Protein AF-A0A356X3Q5-F1 (afdb_monomer)

pLDDT: mean 71.8, std 13.73, range [43.47, 89.0]

Sequence (52 aa):
MGHEIEDTSTAPSSEYMGTTYYFCCEDCKASFDENPANYAGNTGGHHSHHHH

Radius of gyration: 13.27 Å; Cα contacts (8 Å, |Δi|>4): 32; chains: 1; bounding box: 31×37×26 Å

Solvent-accessible surface area (backbone atoms only — not comparable to full-atom values): 3592 Å² total; per-residue (Å²): 136,85,83,75,81,87,58,72,89,76,33,39,65,51,78,55,99,90,42,80,44,79,25,96,36,64,70,56,40,53,56,33,73,77,44,42,69,68,57,67,68,55,74,70,76,91,77,84,82,78,84,131

Mean predicted aligned error: 10.53 Å

Secondary structure (DSSP, 8-state):
-------TTS--EEEETTEEEE-SSHHHHHHHHH-HHHHHTT-S--------

Foldseek 3Di:
DDDDLPPQPPFDWDQDPNDIGTHSDPVRVVVCVVPVCVVVVPVPDPPPPDDD

Nearest PDB structures (foldseek):
  3rng-assembly1_A  TM=8.867E-01  e=1.445E-01  Pseudomonas sp. OX1
  3n20-assembly1_A-1  TM=9.000E-01  e=1.667E-01  Pseudomonas sp. OX1
  3n1y-assembly1_A-1  TM=8.975E-01  e=1.667E-01  Pseudomonas sp. OX1
  3rnc-assembly1_A  TM=8.945E-01  e=2.560E-01  Pseudomonas sp. OX1
  6ifm-assembly1_D  TM=3.858E-01  e=9.817E+00  Salmonella enterica subsp. enterica serovar Typhimurium str. LT2

Structure (mmCIF, N/CA/C/O backbone):
data_AF-A0A356X3Q5-F1
#
_entry.id   AF-A0A356X3Q5-F1
#
loop_
_atom_site.group_PDB
_atom_site.id
_atom_site.type_symbol
_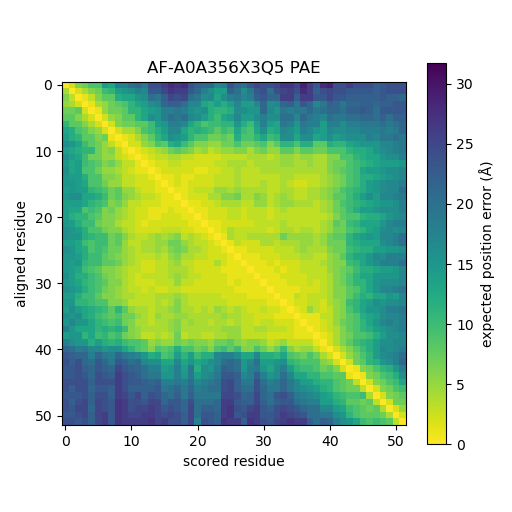ato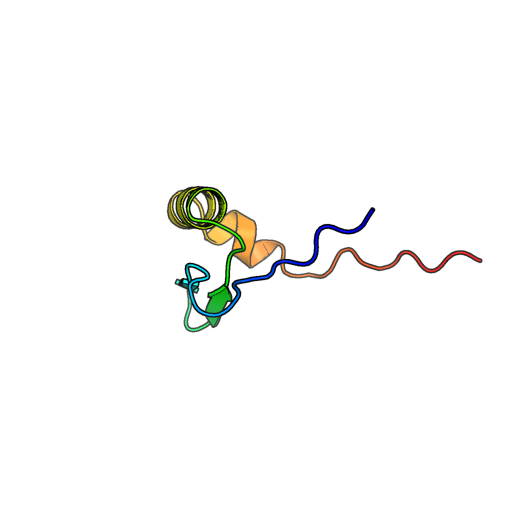m_site.label_atom_id
_atom_site.label_alt_id
_atom_site.label_comp_id
_atom_site.label_asym_id
_atom_site.label_entity_id
_atom_site.label_seq_id
_atom_site.pdbx_PDB_ins_code
_atom_site.Cartn_x
_atom_site.Cartn_y
_atom_site.Cartn_z
_atom_site.occupancy
_atom_site.B_iso_or_equiv
_atom_site.auth_seq_id
_atom_site.auth_comp_id
_atom_site.auth_asym_id
_atom_site.auth_atom_id
_atom_site.pdbx_PDB_model_num
ATOM 1 N N . MET A 1 1 ? 21.610 5.281 -15.797 1.00 43.47 1 MET A N 1
ATOM 2 C CA . MET A 1 1 ? 21.101 3.976 -16.255 1.00 43.47 1 MET A CA 1
ATOM 3 C C . MET A 1 1 ? 19.830 3.708 -15.464 1.00 43.47 1 MET A C 1
ATOM 5 O O . MET A 1 1 ? 19.929 3.303 -14.314 1.00 43.47 1 MET A O 1
ATOM 9 N N . GLY A 1 2 ? 18.672 4.110 -15.990 1.00 56.22 2 GLY A N 1
ATOM 10 C CA . GLY A 1 2 ? 17.387 3.814 -15.357 1.00 56.22 2 GLY A CA 1
ATOM 11 C C . GLY A 1 2 ? 16.988 2.402 -15.754 1.00 56.22 2 GLY A C 1
ATOM 12 O O . GLY A 1 2 ? 16.953 2.113 -16.946 1.00 56.22 2 GLY A O 1
ATOM 13 N N . HIS A 1 3 ? 16.776 1.523 -14.779 1.00 59.88 3 HIS A N 1
ATOM 14 C CA . HIS A 1 3 ? 16.123 0.246 -15.042 1.00 59.88 3 HIS A CA 1
ATOM 15 C C . HIS A 1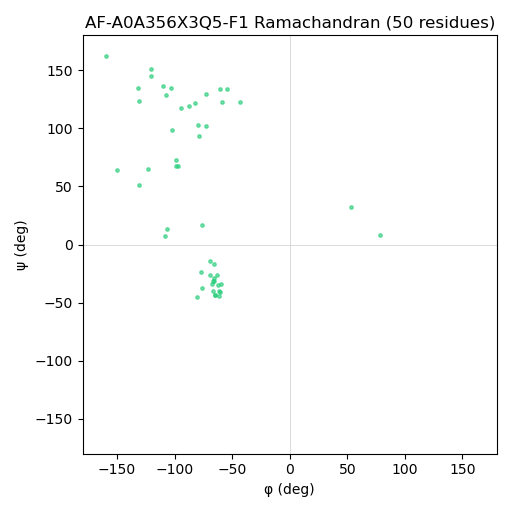 3 ? 14.629 0.556 -15.106 1.00 59.88 3 HIS A C 1
ATOM 17 O O . HIS A 1 3 ? 14.013 0.866 -14.085 1.00 59.88 3 HIS A O 1
ATOM 23 N N . GLU A 1 4 ? 14.090 0.605 -16.318 1.00 59.06 4 GLU A N 1
ATOM 24 C CA . GLU A 1 4 ? 12.652 0.699 -16.535 1.00 59.06 4 GLU A CA 1
ATOM 25 C C . GLU A 1 4 ? 12.058 -0.671 -16.191 1.00 59.06 4 GLU A C 1
ATOM 27 O O . GLU A 1 4 ? 12.592 -1.704 -16.591 1.00 59.06 4 GLU A O 1
ATOM 32 N N . ILE A 1 5 ? 11.022 -0.690 -15.357 1.00 56.47 5 ILE A N 1
ATOM 33 C CA . ILE A 1 5 ? 10.358 -1.930 -14.952 1.00 56.47 5 ILE A CA 1
ATOM 34 C C . ILE A 1 5 ? 9.562 -2.418 -16.172 1.00 56.47 5 ILE A C 1
ATOM 36 O O . ILE A 1 5 ? 8.510 -1.856 -16.473 1.00 56.47 5 ILE A O 1
ATOM 40 N N . GLU A 1 6 ? 10.085 -3.416 -16.890 1.00 55.34 6 GLU A N 1
ATOM 41 C CA . GLU A 1 6 ? 9.514 -3.921 -18.154 1.00 55.34 6 GLU A CA 1
ATOM 42 C C . GLU A 1 6 ? 8.172 -4.659 -17.969 1.00 55.34 6 GLU A C 1
ATOM 44 O O . GLU A 1 6 ? 7.321 -4.609 -18.854 1.00 55.34 6 GLU A O 1
ATOM 49 N N . ASP A 1 7 ? 7.905 -5.250 -16.798 1.00 57.19 7 ASP A N 1
ATOM 50 C CA . ASP A 1 7 ? 6.784 -6.186 -16.632 1.00 57.19 7 ASP A CA 1
ATOM 51 C C . ASP A 1 7 ? 5.807 -5.772 -15.525 1.00 57.19 7 ASP A C 1
ATOM 53 O O . ASP A 1 7 ? 5.592 -6.460 -14.526 1.00 57.19 7 ASP A O 1
ATOM 57 N N . THR A 1 8 ? 5.133 -4.640 -15.730 1.00 62.06 8 THR A N 1
ATOM 58 C CA . THR A 1 8 ? 3.990 -4.240 -14.883 1.00 62.06 8 THR A CA 1
ATOM 59 C C . THR A 1 8 ? 2.786 -5.181 -15.022 1.00 62.06 8 THR A C 1
ATOM 61 O O . THR A 1 8 ? 1.913 -5.198 -14.160 1.00 62.06 8 THR A O 1
ATOM 64 N N . SER A 1 9 ? 2.738 -6.001 -16.080 1.00 64.19 9 SER A N 1
ATOM 65 C CA . SER A 1 9 ? 1.621 -6.918 -16.349 1.00 64.19 9 SER A CA 1
ATOM 66 C C . SER A 1 9 ? 1.630 -8.182 -15.484 1.00 64.19 9 SER A C 1
ATOM 68 O O . SER A 1 9 ? 0.579 -8.794 -15.305 1.00 64.19 9 SER A O 1
ATOM 70 N N . THR A 1 10 ? 2.786 -8.589 -14.963 1.00 69.06 10 THR A N 1
ATOM 71 C CA . THR A 1 10 ? 2.921 -9.680 -13.980 1.00 69.06 10 THR A CA 1
ATOM 72 C C . THR A 1 10 ? 3.280 -9.149 -12.599 1.00 69.06 10 THR A C 1
ATOM 74 O O . THR A 1 10 ? 3.585 -9.929 -11.699 1.00 69.06 10 THR A O 1
ATOM 77 N N . ALA A 1 11 ? 3.272 -7.823 -12.438 1.00 74.81 11 ALA A N 1
ATOM 78 C CA . ALA A 1 11 ? 3.633 -7.174 -11.198 1.00 74.81 11 ALA A CA 1
ATOM 79 C C . ALA A 1 11 ? 2.712 -7.663 -10.072 1.00 74.81 11 ALA A C 1
ATOM 81 O O . ALA A 1 11 ? 1.486 -7.533 -10.172 1.00 74.81 11 ALA A O 1
ATOM 82 N N . PRO A 1 12 ? 3.276 -8.226 -8.997 1.00 83.88 12 PRO A N 1
ATOM 83 C CA . PRO A 1 12 ? 2.483 -8.648 -7.864 1.00 83.88 12 PRO A CA 1
ATOM 84 C C . PRO A 1 12 ? 1.753 -7.449 -7.258 1.00 83.88 12 PRO A C 1
ATOM 86 O O . PRO A 1 12 ? 2.346 -6.398 -7.016 1.00 83.88 12 PRO A O 1
ATOM 89 N N . SER A 1 13 ? 0.464 -7.622 -6.976 1.00 84.81 13 SER A N 1
ATOM 90 C CA . SER A 1 13 ? -0.363 -6.617 -6.313 1.00 84.81 13 SER A CA 1
ATOM 91 C C . SER A 1 13 ? -0.941 -7.145 -5.004 1.00 84.81 13 SER A C 1
ATOM 93 O O . SER A 1 13 ? -1.179 -8.345 -4.860 1.00 84.81 13 SER A O 1
ATOM 95 N N . SER A 1 14 ? -1.184 -6.257 -4.044 1.00 86.69 14 SER A N 1
ATOM 96 C CA . SER A 1 14 ? -1.866 -6.585 -2.790 1.00 86.69 14 SER A CA 1
ATOM 97 C C . SER A 1 14 ? -2.956 -5.560 -2.505 1.00 86.69 14 SER A C 1
ATOM 99 O O . SER A 1 14 ? -2.744 -4.358 -2.661 1.00 86.69 14 SER A O 1
ATOM 101 N N . GLU A 1 15 ? -4.136 -6.030 -2.114 1.00 86.62 15 GLU A N 1
ATOM 102 C CA . GLU A 1 15 ? -5.259 -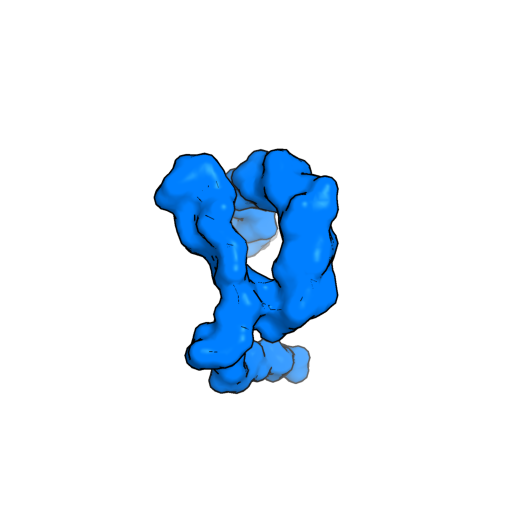5.165 -1.764 1.00 86.62 15 GLU A CA 1
ATOM 103 C C . GLU A 1 15 ? -5.266 -4.937 -0.250 1.00 86.62 15 GLU A C 1
ATOM 105 O O . GLU A 1 15 ? -5.396 -5.876 0.534 1.00 86.62 15 GLU A O 1
ATOM 110 N N . TYR A 1 16 ? -5.094 -3.685 0.169 1.00 85.75 16 TYR A N 1
ATOM 111 C CA . TYR A 1 16 ? -5.028 -3.302 1.573 1.00 85.75 16 TYR A CA 1
ATOM 112 C C . TYR A 1 16 ? -5.951 -2.115 1.846 1.00 85.75 16 TYR A C 1
ATOM 114 O O . TYR A 1 16 ? -5.857 -1.075 1.200 1.00 85.75 16 TYR A O 1
ATOM 122 N N . MET A 1 17 ? -6.874 -2.280 2.799 1.00 84.88 17 MET A N 1
ATOM 123 C CA . MET A 1 17 ? -7.882 -1.269 3.169 1.00 84.88 17 MET A CA 1
ATOM 124 C C . MET A 1 17 ? -8.719 -0.750 1.978 1.00 84.88 17 MET A C 1
ATOM 126 O O . MET A 1 17 ? -9.112 0.413 1.953 1.00 84.88 17 MET A O 1
ATOM 130 N N . GLY A 1 18 ? -8.981 -1.600 0.978 1.00 86.81 18 GLY A N 1
ATOM 131 C CA . GLY A 1 18 ? -9.702 -1.222 -0.246 1.00 86.81 18 GLY A CA 1
ATOM 132 C C . GLY A 1 18 ? -8.859 -0.453 -1.269 1.00 86.81 18 GLY A C 1
ATOM 133 O O . GLY A 1 18 ? -9.400 0.040 -2.254 1.00 86.81 18 GLY A O 1
ATOM 134 N N . THR A 1 19 ? -7.546 -0.347 -1.048 1.00 83.12 19 THR A N 1
ATOM 135 C CA . THR A 1 19 ? -6.583 0.203 -2.009 1.00 83.12 19 THR A CA 1
ATOM 136 C C . THR A 1 19 ? -5.734 -0.923 -2.588 1.00 83.12 19 THR A C 1
ATOM 138 O O . THR A 1 19 ? -5.143 -1.706 -1.845 1.00 83.12 19 THR A O 1
ATOM 141 N N . THR A 1 20 ? -5.641 -1.003 -3.914 1.00 86.38 20 THR A N 1
ATOM 142 C CA . THR A 1 20 ? -4.761 -1.958 -4.599 1.00 86.38 20 THR A CA 1
ATOM 143 C C . THR A 1 20 ? -3.366 -1.358 -4.767 1.00 86.38 20 THR A C 1
ATOM 145 O O . THR A 1 20 ? -3.200 -0.338 -5.434 1.00 86.38 20 THR A O 1
ATOM 148 N N . TYR A 1 21 ? -2.361 -2.003 -4.183 1.00 83.44 21 TYR A N 1
ATOM 149 C CA . TYR A 1 21 ? -0.952 -1.631 -4.294 1.00 83.44 21 TYR A CA 1
ATOM 150 C C . TYR A 1 21 ? -0.238 -2.561 -5.268 1.00 83.44 21 TYR A C 1
ATOM 152 O O . TYR A 1 21 ? -0.415 -3.774 -5.186 1.00 83.44 21 TYR A O 1
ATOM 160 N N . TYR A 1 22 ? 0.578 -2.002 -6.161 1.00 81.75 22 TYR A N 1
ATOM 161 C CA . TYR A 1 22 ? 1.349 -2.745 -7.160 1.00 81.75 22 TYR A CA 1
ATOM 162 C C . TYR A 1 22 ? 2.836 -2.688 -6.817 1.00 81.75 22 TYR A C 1
ATOM 164 O O . TYR A 1 22 ? 3.357 -1.625 -6.473 1.00 81.75 22 TYR A O 1
ATOM 172 N N . PHE A 1 23 ? 3.518 -3.824 -6.922 1.00 80.56 23 PHE A N 1
ATOM 173 C CA . PHE A 1 23 ? 4.918 -3.979 -6.547 1.00 80.56 23 PHE A CA 1
ATOM 174 C C . PHE A 1 23 ? 5.752 -4.418 -7.745 1.00 80.56 23 PHE A C 1
ATOM 176 O O . PHE A 1 23 ? 5.308 -5.201 -8.576 1.00 80.56 23 PHE A O 1
ATOM 183 N N . CYS A 1 24 ? 6.994 -3.937 -7.811 1.00 74.12 24 CYS A N 1
ATOM 184 C CA . CYS A 1 24 ? 7.939 -4.290 -8.874 1.00 74.12 24 CYS A CA 1
ATOM 185 C C . CY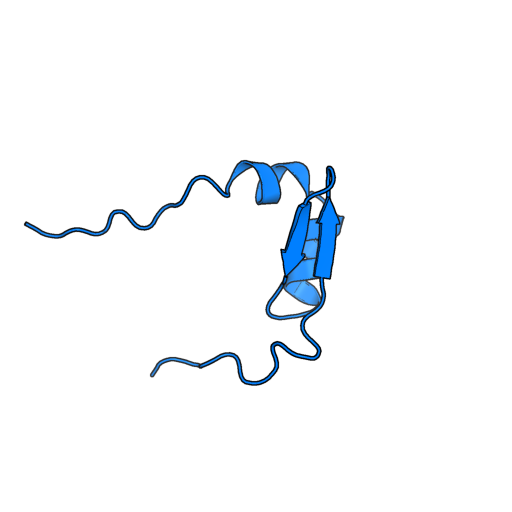S A 1 24 ? 8.300 -5.788 -8.885 1.00 74.12 24 CYS A C 1
ATOM 187 O O . CYS A 1 24 ? 8.704 -6.316 -9.916 1.00 74.12 24 CYS A O 1
ATOM 189 N N . CYS A 1 25 ? 8.212 -6.462 -7.738 1.00 77.69 25 CYS A N 1
ATOM 190 C CA . CYS A 1 25 ? 8.684 -7.831 -7.558 1.00 77.69 25 CYS A CA 1
ATOM 191 C C . CYS A 1 25 ? 8.025 -8.502 -6.346 1.00 77.69 25 CYS A C 1
ATOM 193 O O . CYS A 1 25 ? 7.467 -7.836 -5.466 1.00 77.69 25 CYS A O 1
ATOM 195 N N . GLU A 1 26 ? 8.102 -9.835 -6.306 1.00 80.62 26 GLU A N 1
ATOM 196 C CA . GLU A 1 26 ? 7.513 -10.656 -5.243 1.00 80.62 26 GLU A CA 1
ATOM 197 C C . GLU A 1 26 ? 8.131 -10.351 -3.874 1.00 80.62 26 GLU A C 1
ATOM 199 O O . GLU A 1 26 ? 7.397 -10.290 -2.895 1.00 80.62 26 GLU A O 1
ATOM 204 N N . ASP A 1 27 ? 9.430 -10.042 -3.802 1.00 82.12 27 ASP A N 1
ATOM 205 C CA . ASP A 1 27 ? 10.102 -9.627 -2.561 1.00 82.12 27 ASP A CA 1
ATOM 206 C C . ASP A 1 27 ? 9.500 -8.346 -1.959 1.00 82.12 27 ASP A C 1
ATOM 208 O O . ASP A 1 27 ? 9.297 -8.244 -0.743 1.00 82.12 27 ASP A O 1
ATOM 212 N N . CYS A 1 28 ? 9.165 -7.365 -2.808 1.00 81.50 28 CYS A N 1
ATOM 213 C CA . CYS A 1 28 ? 8.486 -6.147 -2.367 1.00 81.50 28 CYS A CA 1
ATOM 214 C C . CYS A 1 28 ? 7.065 -6.446 -1.879 1.00 81.50 28 CYS A C 1
ATOM 216 O O . CYS A 1 28 ? 6.657 -5.900 -0.854 1.00 81.50 28 CYS A O 1
ATOM 218 N N . LYS A 1 29 ? 6.332 -7.334 -2.565 1.00 85.38 29 LYS A N 1
ATOM 219 C CA . LYS A 1 29 ? 5.008 -7.775 -2.107 1.00 85.38 29 LYS A CA 1
ATOM 220 C C . LYS A 1 29 ? 5.089 -8.544 -0.788 1.00 85.38 29 LYS A C 1
ATOM 222 O O . LYS A 1 29 ? 4.281 -8.283 0.090 1.00 85.38 29 LYS A O 1
ATOM 227 N N . ALA A 1 30 ? 6.050 -9.449 -0.625 1.00 87.38 30 ALA A N 1
ATOM 228 C CA . ALA A 1 30 ? 6.219 -10.235 0.595 1.00 87.38 30 ALA A CA 1
ATOM 229 C C . ALA A 1 30 ? 6.509 -9.329 1.799 1.00 87.38 30 ALA A C 1
ATOM 231 O O . ALA A 1 30 ? 5.865 -9.452 2.837 1.00 87.38 30 ALA A O 1
ATOM 232 N N . SER A 1 31 ? 7.399 -8.348 1.620 1.00 84.56 31 SER A N 1
ATOM 233 C CA . SER A 1 31 ? 7.683 -7.336 2.645 1.00 84.56 31 SER A CA 1
ATOM 234 C C . SER A 1 31 ? 6.439 -6.508 2.987 1.00 84.56 31 SER A C 1
ATOM 236 O O . SER A 1 31 ? 6.177 -6.220 4.156 1.00 84.56 31 SER A O 1
ATOM 238 N N . PHE A 1 32 ? 5.644 -6.151 1.971 1.00 86.44 32 PHE A N 1
ATOM 239 C CA . PHE A 1 32 ? 4.376 -5.461 2.168 1.00 86.44 32 PHE A CA 1
ATOM 240 C C . PHE A 1 32 ? 3.358 -6.323 2.914 1.00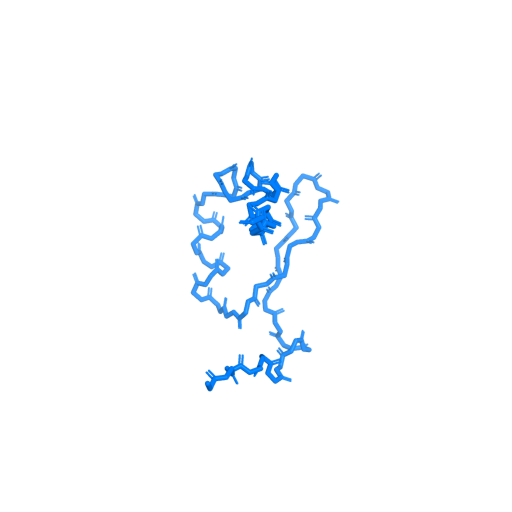 86.44 32 PHE A C 1
ATOM 242 O O . PHE A 1 32 ? 2.717 -5.811 3.818 1.00 86.44 32 PHE A O 1
ATOM 249 N N . ASP A 1 33 ? 3.214 -7.608 2.588 1.00 84.12 33 ASP A N 1
ATOM 250 C CA . ASP A 1 33 ? 2.261 -8.502 3.255 1.00 84.12 33 ASP A CA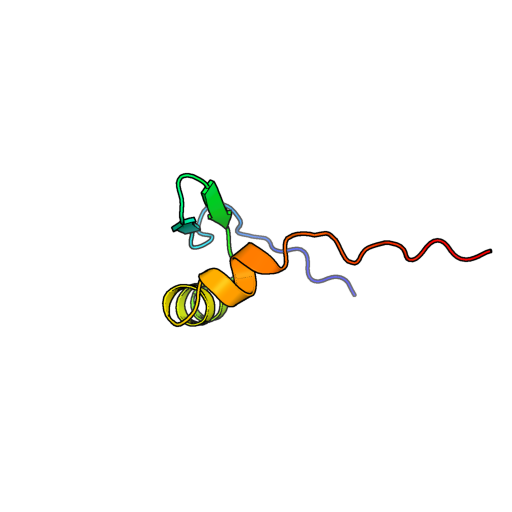 1
ATOM 251 C C . ASP A 1 33 ? 2.628 -8.747 4.729 1.00 84.12 33 ASP A C 1
ATOM 253 O O . ASP A 1 33 ? 1.733 -8.879 5.563 1.00 84.12 33 ASP A O 1
ATOM 257 N N . GLU A 1 34 ? 3.920 -8.746 5.079 1.00 89.00 34 GLU A N 1
ATOM 258 C CA . GLU A 1 34 ? 4.366 -8.850 6.475 1.00 89.00 34 GLU A CA 1
ATOM 259 C C . GLU A 1 34 ? 3.995 -7.613 7.307 1.00 89.00 34 GLU A C 1
ATOM 261 O O . GLU A 1 34 ? 3.716 -7.728 8.505 1.00 89.00 34 GLU A O 1
ATOM 266 N N . ASN A 1 35 ? 3.996 -6.413 6.710 1.00 85.00 35 ASN A N 1
ATOM 267 C CA . ASN A 1 35 ? 3.678 -5.190 7.449 1.00 85.00 35 ASN A CA 1
ATOM 268 C C . ASN A 1 35 ? 3.031 -4.078 6.601 1.00 85.00 35 ASN A C 1
ATOM 270 O O . ASN A 1 35 ? 3.578 -2.975 6.485 1.00 85.00 35 ASN A O 1
ATOM 274 N N . PRO A 1 36 ? 1.827 -4.306 6.052 1.00 81.62 36 PRO A N 1
ATOM 275 C CA . PRO A 1 36 ? 1.247 -3.425 5.039 1.00 81.62 36 PRO A CA 1
ATOM 276 C C . PRO A 1 36 ? 0.923 -2.041 5.597 1.00 81.62 36 PRO A C 1
ATOM 278 O O . PRO A 1 36 ? 1.029 -1.053 4.882 1.00 81.62 36 PRO A O 1
ATOM 281 N N . ALA A 1 37 ? 0.620 -1.939 6.895 1.00 83.31 37 ALA A N 1
ATOM 282 C CA . ALA A 1 37 ? 0.364 -0.673 7.578 1.00 83.31 37 ALA A CA 1
ATOM 283 C C . ALA A 1 37 ? 1.558 0.298 7.514 1.00 83.31 37 ALA A C 1
ATOM 285 O O . ALA A 1 37 ? 1.361 1.509 7.422 1.00 83.31 37 ALA A O 1
ATOM 286 N N . ASN A 1 38 ? 2.790 -0.220 7.536 1.00 81.56 38 ASN A N 1
ATOM 287 C CA . ASN A 1 38 ? 4.006 0.594 7.513 1.00 81.56 38 ASN A CA 1
ATOM 288 C C . ASN A 1 38 ? 4.285 1.150 6.106 1.00 81.56 38 ASN A C 1
ATOM 290 O O . ASN A 1 38 ? 4.676 2.303 5.941 1.00 81.56 38 ASN A O 1
ATOM 294 N N . TYR A 1 39 ? 4.002 0.350 5.077 1.00 78.38 39 TYR A N 1
ATOM 295 C CA . TYR A 1 39 ? 4.168 0.747 3.679 1.00 78.38 39 TYR A CA 1
ATOM 296 C C . TYR A 1 39 ? 3.003 1.609 3.172 1.00 78.38 39 TYR A C 1
ATOM 298 O O . TYR A 1 39 ? 3.228 2.649 2.557 1.00 78.38 39 TYR A O 1
ATOM 306 N N . ALA A 1 40 ? 1.760 1.221 3.471 1.00 73.50 40 ALA A N 1
ATOM 307 C CA . ALA A 1 40 ? 0.554 1.972 3.122 1.00 73.50 40 ALA A CA 1
ATOM 308 C C . ALA A 1 40 ? 0.470 3.311 3.874 1.00 73.50 40 ALA A C 1
ATOM 310 O O . ALA A 1 40 ? -0.019 4.295 3.327 1.00 73.50 40 ALA A O 1
ATOM 311 N N . GLY A 1 41 ? 1.005 3.383 5.098 1.00 65.81 41 GLY A N 1
ATOM 312 C CA . GLY A 1 41 ? 1.121 4.629 5.859 1.00 65.81 41 GLY A CA 1
ATOM 313 C C . GLY A 1 41 ? 2.132 5.629 5.284 1.00 65.81 41 GLY A C 1
ATOM 314 O O . GLY A 1 41 ? 2.094 6.801 5.652 1.00 65.81 41 GLY A O 1
ATOM 315 N N . ASN A 1 42 ? 3.005 5.199 4.363 1.00 58.25 42 ASN A N 1
ATOM 316 C CA . ASN A 1 42 ? 4.058 6.030 3.778 1.00 58.25 42 ASN A CA 1
ATOM 317 C C . ASN A 1 42 ? 3.786 6.449 2.319 1.00 58.25 42 ASN A C 1
ATOM 319 O O . ASN A 1 42 ? 4.667 6.992 1.657 1.00 58.25 42 ASN A O 1
ATOM 323 N N . THR A 1 43 ? 2.562 6.281 1.801 1.00 53.06 43 THR A N 1
ATOM 324 C CA . THR A 1 43 ? 2.181 6.852 0.491 1.00 53.06 43 THR A CA 1
ATOM 325 C C . THR A 1 43 ? 1.902 8.361 0.525 1.00 53.06 43 THR A C 1
ATOM 327 O O . THR A 1 43 ? 1.331 8.913 -0.414 1.00 53.06 43 THR A O 1
ATOM 330 N N . GLY A 1 44 ? 2.335 9.059 1.579 1.00 52.00 44 GLY A N 1
ATOM 331 C CA . GLY A 1 44 ? 2.537 10.507 1.570 1.00 52.00 44 GLY A CA 1
ATOM 332 C C . GLY A 1 44 ? 3.864 10.828 0.884 1.00 52.00 44 GLY A C 1
ATOM 333 O O . GLY A 1 44 ? 4.915 10.786 1.513 1.00 52.00 44 GLY A O 1
ATOM 334 N N . GLY A 1 45 ? 3.806 11.096 -0.421 1.00 53.59 45 GLY A N 1
ATOM 335 C CA . GLY A 1 45 ? 4.954 11.213 -1.318 1.00 53.5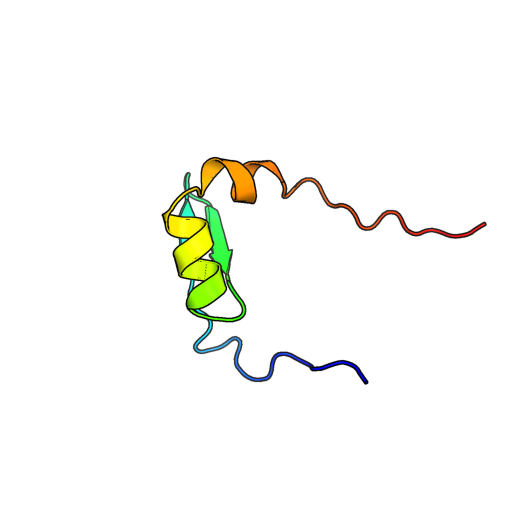9 45 GLY A CA 1
ATOM 336 C C . GLY A 1 45 ? 6.156 11.998 -0.784 1.00 53.59 45 GLY A C 1
ATOM 337 O O . GLY A 1 45 ? 6.082 13.195 -0.518 1.00 53.59 45 GLY A O 1
ATOM 338 N N . HIS A 1 46 ? 7.313 11.337 -0.762 1.00 47.56 46 HIS A N 1
ATOM 339 C CA . HIS A 1 46 ? 8.611 11.994 -0.666 1.00 47.56 46 HIS A CA 1
ATOM 340 C C . HIS A 1 46 ? 9.220 12.148 -2.066 1.00 47.56 46 HIS A C 1
ATOM 342 O O . HIS A 1 46 ? 10.219 11.526 -2.412 1.00 47.56 46 HIS A O 1
ATOM 348 N N . HIS A 1 47 ? 8.594 12.995 -2.885 1.00 53.22 47 HIS A N 1
ATOM 349 C CA . HIS A 1 47 ? 9.207 13.544 -4.098 1.00 53.22 47 HIS A CA 1
ATOM 350 C C . HIS A 1 47 ? 9.018 15.065 -4.148 1.00 53.22 47 HIS A C 1
ATOM 352 O O . HIS A 1 47 ? 8.586 15.614 -5.153 1.00 53.22 47 HIS A O 1
ATOM 358 N N . SER A 1 48 ? 9.368 15.765 -3.067 1.00 55.56 48 SER A N 1
ATOM 359 C CA . SER A 1 48 ? 9.667 17.201 -3.140 1.00 55.56 48 SER A CA 1
ATOM 360 C C . SER A 1 48 ? 11.178 17.392 -3.193 1.00 55.56 48 SER A C 1
ATOM 362 O O . SER A 1 48 ? 11.791 17.898 -2.260 1.00 55.56 48 SER A O 1
ATOM 364 N N . HIS A 1 49 ? 11.787 16.964 -4.300 1.00 54.72 49 HIS A N 1
ATOM 365 C CA . HIS A 1 49 ? 13.097 17.463 -4.712 1.00 54.72 49 HIS A CA 1
ATOM 366 C C . HIS A 1 49 ? 12.865 18.537 -5.778 1.00 54.72 49 HIS A C 1
ATOM 368 O O . HIS A 1 49 ? 13.076 18.304 -6.964 1.00 54.72 49 HIS A O 1
ATOM 374 N N . HIS A 1 50 ? 12.373 19.708 -5.363 1.00 55.31 50 HIS A N 1
ATOM 375 C CA . HIS A 1 50 ? 12.478 20.907 -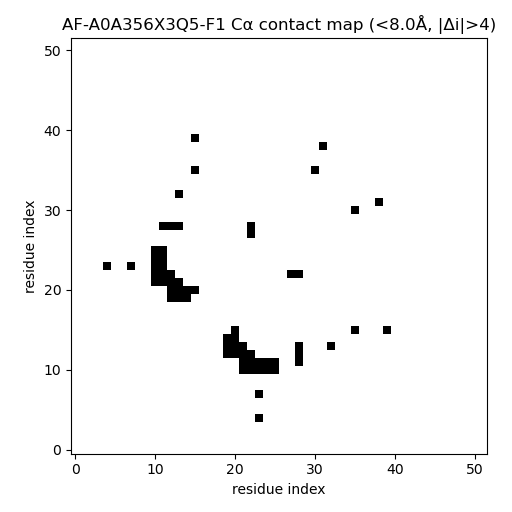6.188 1.00 55.31 50 HIS A CA 1
ATOM 376 C C . HIS A 1 50 ? 13.616 21.760 -5.631 1.00 55.31 50 HIS A C 1
ATOM 378 O O . HIS A 1 50 ? 13.491 22.448 -4.622 1.00 55.31 50 HIS A O 1
ATOM 384 N N . HIS A 1 51 ? 14.754 21.599 -6.294 1.00 56.25 51 HIS A N 1
ATOM 385 C CA . HIS A 1 51 ? 15.950 22.422 -6.227 1.00 56.25 51 HIS A CA 1
ATOM 386 C C . HIS A 1 51 ? 15.576 23.893 -6.513 1.00 56.25 51 HIS A C 1
ATOM 388 O O . HIS A 1 51 ? 14.837 24.151 -7.468 1.00 56.25 51 HIS A O 1
ATOM 394 N N . HIS A 1 52 ? 16.073 24.838 -5.710 1.00 59.53 52 HIS A N 1
ATOM 395 C CA . HIS A 1 52 ? 16.176 26.261 -6.065 1.00 59.53 52 HIS A CA 1
ATOM 396 C C . HIS A 1 52 ? 17.659 26.625 -6.155 1.00 59.53 52 HIS A C 1
ATOM 398 O O . HIS A 1 52 ? 18.459 25.975 -5.448 1.00 59.53 52 HIS A O 1
#